Protein AF-A0A522GXK9-F1 (afdb_monomer_lite)

pLDDT: mean 83.63, std 18.81, range [41.09, 98.75]

Foldseek 3Di:
DPPPPPDVVNVVVVVVVLVVLLVVLLVQLVVLQVVLVVLVVQCPDPDPDHDDPCSSVVSNVSSVVSVVVSVVSVVVVPDDPPDDDDPDD

Sequence (89 aa):
MIGQNVDPRIEAAMTAERKRCIGRVLTFAALREQAAVDLDKASTSDSDEKPSEGAAERARMQADVARDIASFLAEESNLPLAPGTHRQE

Radius of gyration: 20.56 Å; chains: 1; bounding box: 56×19×52 Å

Structure (mmCIF, N/CA/C/O backbone):
data_AF-A0A522GXK9-F1
#
_entry.id   AF-A0A522GXK9-F1
#
loop_
_atom_site.group_PDB
_atom_site.id
_atom_site.type_symbol
_atom_site.label_atom_id
_atom_site.label_alt_id
_atom_site.label_comp_id
_atom_site.label_asym_id
_atom_site.label_entity_id
_atom_site.label_seq_id
_atom_site.pdbx_PDB_ins_code
_atom_site.Cartn_x
_atom_site.Cartn_y
_atom_site.Cartn_z
_atom_site.occupancy
_atom_site.B_iso_or_equiv
_atom_site.auth_seq_id
_atom_site.auth_comp_id
_atom_site.auth_asym_id
_atom_site.auth_atom_id
_atom_site.pdbx_PDB_model_num
ATOM 1 N N . MET A 1 1 ? 35.346 4.302 -25.648 1.00 41.19 1 MET A N 1
ATOM 2 C CA . MET A 1 1 ? 33.908 4.511 -25.919 1.00 41.19 1 MET A CA 1
ATOM 3 C C . MET A 1 1 ? 33.205 3.164 -25.752 1.00 41.19 1 MET A C 1
ATOM 5 O O . MET A 1 1 ? 33.022 2.449 -26.723 1.00 41.19 1 MET A O 1
ATOM 9 N N . ILE A 1 2 ? 32.922 2.746 -24.514 1.00 45.06 2 ILE A N 1
ATOM 10 C CA . ILE A 1 2 ? 32.123 1.535 -24.271 1.00 45.06 2 ILE A CA 1
ATOM 11 C C . ILE A 1 2 ? 30.717 2.033 -23.968 1.00 45.06 2 ILE A C 1
ATOM 13 O O . ILE A 1 2 ? 30.369 2.287 -22.821 1.00 45.06 2 ILE A O 1
ATOM 17 N N . GLY A 1 3 ? 29.942 2.268 -25.026 1.00 50.28 3 GLY A N 1
ATOM 18 C CA . GLY A 1 3 ? 28.498 2.355 -24.887 1.00 50.28 3 GLY A CA 1
ATOM 19 C C . GLY A 1 3 ? 28.023 0.957 -24.535 1.00 50.28 3 GLY A C 1
ATOM 20 O O . GLY A 1 3 ? 27.947 0.100 -25.414 1.00 50.28 3 GLY A O 1
ATOM 21 N N . GLN A 1 4 ? 27.787 0.691 -23.252 1.00 57.31 4 GLN A N 1
ATOM 22 C CA . GLN A 1 4 ? 27.018 -0.482 -22.871 1.00 57.31 4 GLN A CA 1
ATOM 23 C C . GLN A 1 4 ? 25.594 -0.239 -23.369 1.00 57.31 4 GLN A C 1
ATOM 25 O O . GLN A 1 4 ? 24.779 0.359 -22.675 1.00 57.31 4 GLN A O 1
ATOM 30 N N . ASN A 1 5 ? 25.319 -0.653 -24.607 1.00 66.00 5 ASN A N 1
ATOM 31 C CA . ASN A 1 5 ? 23.956 -0.921 -25.034 1.00 66.00 5 ASN A CA 1
ATOM 32 C C . ASN A 1 5 ? 23.448 -2.009 -24.095 1.00 66.00 5 ASN A C 1
ATOM 34 O O . ASN A 1 5 ? 23.860 -3.166 -24.204 1.00 66.00 5 ASN A O 1
ATOM 38 N N . VAL A 1 6 ? 22.630 -1.618 -23.122 1.00 69.12 6 VAL A N 1
ATOM 39 C CA . VAL A 1 6 ? 21.900 -2.576 -22.303 1.00 69.12 6 VAL A CA 1
ATOM 40 C C . VAL A 1 6 ? 21.071 -3.412 -23.274 1.00 69.12 6 VAL A C 1
ATOM 42 O O . VAL A 1 6 ? 20.420 -2.876 -24.171 1.00 69.12 6 VAL A O 1
ATOM 45 N N . ASP A 1 7 ? 21.169 -4.737 -23.166 1.00 86.31 7 ASP A N 1
ATOM 46 C CA . ASP A 1 7 ? 20.392 -5.633 -24.017 1.00 86.31 7 ASP A CA 1
ATOM 47 C C . ASP A 1 7 ? 18.899 -5.285 -23.838 1.00 86.31 7 ASP A C 1
ATOM 49 O O . ASP A 1 7 ? 18.413 -5.289 -22.701 1.00 86.31 7 ASP A O 1
ATOM 53 N N . PRO A 1 8 ? 18.145 -5.000 -24.916 1.00 86.62 8 PRO A N 1
ATOM 54 C CA . PRO A 1 8 ? 16.733 -4.627 -24.819 1.00 86.62 8 PRO A CA 1
ATOM 55 C C . PRO A 1 8 ? 15.880 -5.687 -24.102 1.00 86.62 8 PRO A C 1
ATOM 57 O O . PRO A 1 8 ? 14.831 -5.375 -23.538 1.00 86.62 8 PRO A O 1
ATOM 60 N N . ARG A 1 9 ? 16.322 -6.951 -24.067 1.00 90.94 9 ARG A N 1
ATOM 61 C CA . ARG A 1 9 ? 15.678 -8.015 -23.283 1.00 90.94 9 ARG A CA 1
ATOM 62 C C . ARG A 1 9 ? 15.879 -7.824 -21.783 1.00 90.94 9 ARG A C 1
ATOM 64 O O . ARG A 1 9 ? 14.964 -8.119 -21.016 1.00 90.94 9 ARG A O 1
ATOM 71 N N . ILE A 1 10 ? 17.045 -7.330 -21.368 1.00 88.62 10 ILE A N 1
ATOM 72 C CA . ILE A 1 10 ? 17.338 -6.995 -19.970 1.00 88.62 10 ILE A CA 1
ATOM 73 C C . ILE A 1 10 ? 16.480 -5.800 -19.547 1.00 88.62 10 ILE A C 1
ATOM 75 O O . ILE A 1 10 ? 15.819 -5.878 -18.514 1.00 88.62 10 ILE A O 1
ATOM 79 N N . GLU A 1 11 ? 16.389 -4.751 -20.369 1.00 87.50 11 GLU A N 1
ATOM 80 C CA . GLU A 1 11 ? 15.518 -3.598 -20.084 1.00 87.50 11 GLU A CA 1
ATOM 81 C C . GLU A 1 11 ? 14.040 -4.002 -19.971 1.00 87.50 11 GLU A C 1
ATOM 83 O O . GLU A 1 11 ? 13.337 -3.598 -19.036 1.00 87.50 11 GLU A O 1
ATOM 88 N N . ALA A 1 12 ? 13.567 -4.861 -20.880 1.00 88.88 12 ALA A N 1
ATOM 89 C CA . ALA A 1 12 ? 12.211 -5.396 -20.835 1.00 88.88 12 ALA A CA 1
ATOM 90 C C . ALA A 1 12 ? 11.962 -6.231 -19.567 1.00 88.88 12 ALA A C 1
ATOM 92 O O . ALA A 1 12 ? 10.920 -6.083 -18.922 1.00 88.88 12 ALA A O 1
ATOM 93 N N . ALA A 1 13 ? 12.921 -7.076 -19.172 1.00 92.69 13 ALA A N 1
ATOM 94 C CA . ALA A 1 13 ? 12.829 -7.879 -17.956 1.00 92.69 13 ALA A CA 1
ATOM 95 C C . ALA A 1 13 ? 12.813 -7.008 -16.688 1.00 92.69 13 ALA A C 1
ATOM 97 O O . ALA A 1 13 ? 11.972 -7.227 -15.814 1.00 92.69 13 ALA A O 1
ATOM 98 N N . MET A 1 14 ? 13.674 -5.988 -16.611 1.00 90.31 14 MET A N 1
ATOM 99 C CA . MET A 1 14 ? 13.702 -5.022 -15.506 1.00 90.31 14 MET A CA 1
ATOM 100 C C . MET A 1 14 ? 12.387 -4.245 -15.406 1.00 90.31 14 MET A C 1
ATOM 102 O O . MET A 1 14 ? 11.831 -4.098 -14.318 1.00 90.31 14 MET A O 1
ATOM 106 N N . THR A 1 15 ? 11.838 -3.812 -16.543 1.00 90.44 15 THR A N 1
ATOM 107 C CA . THR A 1 15 ? 10.545 -3.117 -16.600 1.00 90.44 15 THR A CA 1
ATOM 108 C C . THR A 1 15 ? 9.405 -4.016 -16.118 1.00 90.44 15 THR A C 1
ATOM 110 O O . THR A 1 15 ? 8.548 -3.584 -15.344 1.00 90.44 15 THR A O 1
ATOM 113 N N . ALA A 1 16 ? 9.386 -5.280 -16.552 1.00 93.06 16 ALA A N 1
ATOM 114 C CA . ALA A 1 16 ? 8.383 -6.249 -16.123 1.00 93.06 16 ALA A CA 1
ATOM 115 C C . ALA A 1 16 ? 8.474 -6.537 -14.616 1.00 93.06 16 ALA A C 1
ATOM 117 O O . ALA A 1 16 ? 7.447 -6.562 -13.937 1.00 93.06 16 ALA A O 1
ATOM 118 N N . GLU A 1 17 ? 9.684 -6.711 -14.080 1.00 95.69 17 GLU A N 1
ATOM 119 C CA . GLU A 1 17 ? 9.882 -6.941 -12.647 1.00 95.69 17 GLU A CA 1
ATOM 120 C C . GLU A 1 17 ? 9.493 -5.722 -11.813 1.00 95.69 17 GLU A C 1
ATOM 122 O O . GLU A 1 17 ? 8.804 -5.860 -10.805 1.00 95.69 17 GLU A O 1
ATOM 127 N N . ARG A 1 18 ? 9.827 -4.511 -12.266 1.00 92.94 18 ARG A N 1
ATOM 128 C CA . ARG A 1 18 ? 9.411 -3.276 -11.593 1.00 92.94 18 ARG A CA 1
ATOM 129 C C . ARG A 1 18 ? 7.889 -3.172 -11.494 1.00 92.94 18 ARG A C 1
ATOM 131 O O . ARG A 1 18 ? 7.372 -2.906 -10.412 1.00 92.94 18 ARG A O 1
ATOM 138 N N . LYS A 1 19 ? 7.160 -3.460 -12.581 1.00 95.50 19 LYS A N 1
ATOM 139 C CA . LYS A 1 19 ? 5.684 -3.504 -12.569 1.00 95.50 19 LYS A CA 1
ATOM 140 C C . LYS A 1 19 ? 5.149 -4.531 -11.568 1.00 95.50 19 LYS A C 1
ATOM 142 O O . LYS A 1 19 ? 4.203 -4.235 -10.839 1.00 95.50 19 LYS A O 1
ATOM 147 N N . ARG A 1 20 ? 5.766 -5.717 -11.493 1.00 97.56 20 ARG A N 1
ATOM 148 C CA . ARG A 1 20 ? 5.417 -6.732 -10.483 1.00 97.56 20 ARG A CA 1
ATOM 149 C C . ARG A 1 20 ? 5.666 -6.226 -9.062 1.00 97.56 20 ARG A C 1
ATOM 151 O O . ARG A 1 20 ? 4.813 -6.424 -8.200 1.00 97.56 20 ARG A O 1
ATOM 158 N N . CYS A 1 21 ? 6.789 -5.551 -8.824 1.00 97.62 21 CYS A N 1
ATOM 159 C CA . CYS A 1 21 ? 7.122 -4.966 -7.527 1.00 97.62 21 CYS A CA 1
ATOM 160 C C . CYS A 1 21 ? 6.083 -3.921 -7.097 1.00 97.62 21 CYS A C 1
ATOM 162 O O . CYS A 1 21 ? 5.511 -4.051 -6.017 1.00 97.62 21 CYS A O 1
ATOM 164 N N . ILE A 1 22 ? 5.746 -2.970 -7.976 1.00 97.19 22 ILE A N 1
ATOM 165 C CA . ILE A 1 22 ? 4.694 -1.967 -7.733 1.00 97.19 22 ILE A CA 1
ATOM 166 C C . ILE A 1 22 ? 3.377 -2.651 -7.346 1.00 97.19 22 ILE A C 1
ATOM 168 O O . ILE A 1 22 ? 2.788 -2.325 -6.317 1.00 97.19 22 ILE A O 1
ATOM 172 N N . GLY A 1 23 ? 2.940 -3.653 -8.117 1.00 97.62 23 GLY A N 1
ATOM 173 C CA . GLY A 1 23 ? 1.706 -4.387 -7.823 1.00 97.62 23 GLY A CA 1
ATOM 174 C C . GLY A 1 23 ? 1.722 -5.080 -6.455 1.00 97.62 23 GLY A C 1
ATOM 175 O O . GLY A 1 23 ? 0.733 -5.034 -5.721 1.00 97.62 23 GLY A O 1
ATOM 176 N N . ARG A 1 24 ? 2.854 -5.681 -6.069 1.00 98.56 24 ARG A N 1
ATOM 177 C CA . ARG A 1 24 ? 3.017 -6.313 -4.749 1.00 98.56 24 ARG A CA 1
ATOM 178 C C . ARG A 1 24 ? 2.951 -5.297 -3.613 1.00 98.56 24 ARG A C 1
ATOM 180 O O . ARG A 1 24 ? 2.291 -5.564 -2.612 1.00 98.56 24 ARG A O 1
ATOM 187 N N . VAL A 1 25 ? 3.604 -4.148 -3.766 1.00 98.31 25 VAL A N 1
ATOM 188 C CA . VAL A 1 25 ? 3.605 -3.088 -2.751 1.00 98.31 25 VAL A CA 1
ATOM 189 C C . VAL A 1 25 ? 2.204 -2.488 -2.589 1.00 98.31 25 VAL A C 1
ATOM 191 O O . VAL A 1 25 ? 1.731 -2.341 -1.465 1.00 98.31 25 VAL A O 1
ATOM 194 N N . LEU A 1 26 ? 1.483 -2.243 -3.687 1.00 98.50 26 LEU A N 1
ATOM 195 C CA . LEU A 1 26 ? 0.090 -1.784 -3.6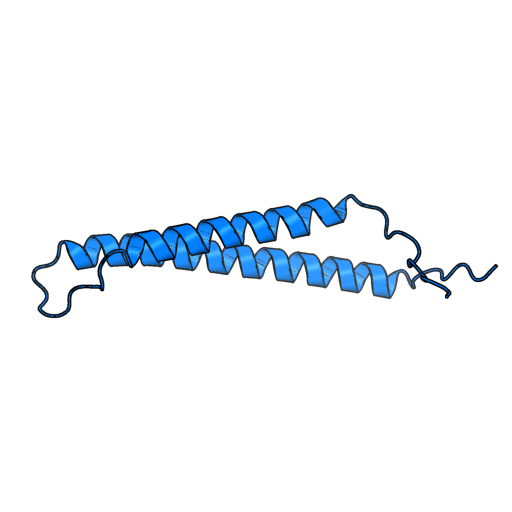32 1.00 98.50 26 LEU A CA 1
ATOM 196 C C . LEU A 1 26 ? -0.842 -2.819 -2.987 1.00 98.50 26 LEU A C 1
ATOM 198 O O . LEU A 1 26 ? -1.718 -2.461 -2.202 1.00 98.50 26 LEU A O 1
ATOM 202 N N . THR A 1 27 ? -0.626 -4.107 -3.263 1.00 98.75 27 THR A N 1
ATOM 203 C CA . THR A 1 27 ? -1.370 -5.191 -2.599 1.00 98.75 27 THR A CA 1
ATOM 204 C C . THR A 1 27 ? -1.119 -5.178 -1.092 1.00 98.75 27 THR A C 1
ATOM 206 O O . THR A 1 27 ? -2.057 -5.284 -0.306 1.00 98.75 27 THR A O 1
ATOM 209 N N . PHE A 1 28 ? 0.136 -5.002 -0.670 1.00 98.56 28 PHE A N 1
ATOM 210 C CA . PHE A 1 28 ? 0.474 -4.867 0.743 1.00 98.56 28 PHE A CA 1
ATOM 211 C C . PHE A 1 28 ? -0.212 -3.652 1.383 1.00 98.56 28 PHE A C 1
ATOM 213 O O . PHE A 1 28 ? -0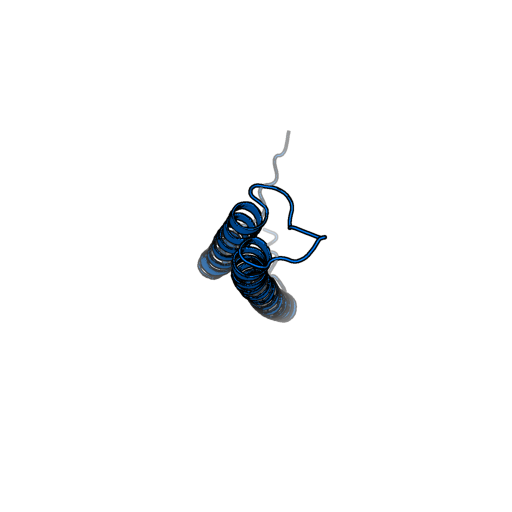.775 -3.790 2.468 1.00 98.56 28 PHE A O 1
ATOM 220 N N . ALA A 1 29 ? -0.239 -2.502 0.704 1.00 98.56 29 ALA A N 1
ATOM 221 C CA . ALA A 1 29 ? -0.939 -1.315 1.191 1.00 98.56 29 ALA A CA 1
ATOM 222 C C . ALA A 1 29 ? -2.431 -1.592 1.437 1.00 98.56 29 ALA A C 1
ATOM 224 O O . ALA A 1 29 ? -2.950 -1.282 2.507 1.00 98.56 29 ALA A O 1
ATOM 225 N N . ALA A 1 30 ? -3.106 -2.248 0.487 1.00 98.62 30 ALA A N 1
ATOM 226 C CA . ALA A 1 30 ? -4.516 -2.612 0.620 1.00 98.62 30 ALA A CA 1
ATOM 227 C C . ALA A 1 30 ? -4.772 -3.559 1.806 1.00 98.62 30 ALA A C 1
ATOM 229 O O . ALA A 1 30 ? -5.726 -3.368 2.557 1.00 98.62 30 ALA A O 1
ATOM 230 N N . LEU A 1 31 ? -3.897 -4.548 2.019 1.00 98.75 31 LEU A N 1
ATOM 231 C CA . LEU A 1 31 ? -3.994 -5.452 3.170 1.00 98.75 31 LEU A CA 1
ATOM 232 C C . LEU A 1 31 ? -3.823 -4.713 4.502 1.00 98.75 31 LEU A C 1
ATOM 234 O O . LEU A 1 31 ? -4.479 -5.057 5.482 1.00 98.75 31 LEU A O 1
ATOM 238 N N . ARG A 1 32 ? -2.949 -3.702 4.554 1.00 98.62 32 ARG A N 1
ATOM 239 C CA . ARG A 1 32 ? -2.728 -2.900 5.764 1.00 98.62 32 ARG A CA 1
ATOM 240 C C . ARG A 1 32 ? -3.865 -1.929 6.050 1.00 98.62 32 ARG A C 1
ATOM 242 O O . ARG A 1 32 ? -4.246 -1.799 7.208 1.00 98.62 32 ARG A O 1
ATOM 249 N N . GLU A 1 33 ? -4.459 -1.347 5.016 1.00 98.50 33 GLU A N 1
ATOM 250 C CA . GLU A 1 33 ? -5.692 -0.568 5.144 1.00 98.50 33 GLU A CA 1
ATOM 251 C C . GLU A 1 33 ? -6.825 -1.430 5.715 1.00 98.50 33 GLU A C 1
ATOM 25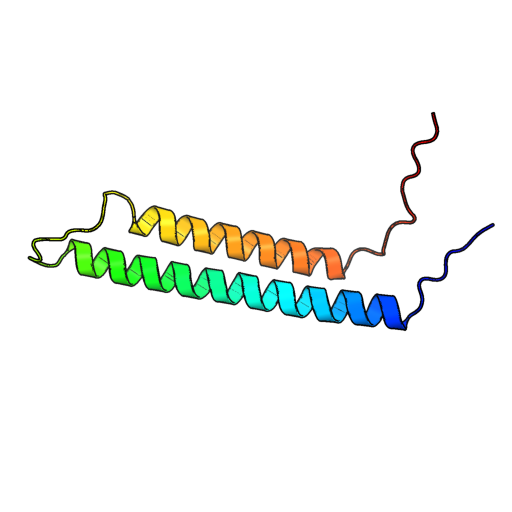3 O O . GLU A 1 33 ? -7.465 -1.063 6.700 1.00 98.50 33 GLU A O 1
ATOM 258 N N . GLN A 1 34 ? -7.018 -2.632 5.160 1.00 98.31 34 GLN A N 1
ATOM 259 C CA . GLN A 1 34 ? -8.030 -3.561 5.657 1.00 98.31 34 GLN A CA 1
ATOM 260 C C . GLN A 1 34 ? -7.751 -3.982 7.105 1.00 98.31 34 GLN A C 1
ATOM 262 O O . GLN A 1 34 ? -8.659 -3.979 7.933 1.00 98.31 34 GLN A O 1
ATOM 267 N N . ALA A 1 35 ? -6.491 -4.270 7.439 1.00 97.62 35 ALA A N 1
ATOM 268 C CA . ALA A 1 35 ? -6.106 -4.586 8.808 1.00 97.62 35 ALA A CA 1
ATOM 269 C C . ALA A 1 35 ? -6.413 -3.431 9.775 1.00 97.62 35 ALA A C 1
ATOM 271 O O . ALA A 1 35 ? -6.867 -3.690 10.883 1.00 97.62 35 ALA A O 1
ATOM 272 N N . ALA A 1 36 ? -6.207 -2.170 9.377 1.00 97.69 36 ALA A N 1
ATOM 273 C CA . ALA A 1 36 ? -6.567 -1.023 10.208 1.00 97.69 36 ALA A CA 1
ATOM 274 C C . ALA A 1 36 ? -8.073 -0.986 10.506 1.00 97.69 36 ALA A C 1
ATOM 276 O O . ALA A 1 36 ? -8.459 -0.835 11.664 1.00 97.69 36 ALA A O 1
ATOM 277 N N . VAL A 1 37 ? -8.907 -1.206 9.485 1.00 96.69 37 VAL A N 1
ATOM 278 C CA . VAL A 1 37 ? -10.370 -1.288 9.628 1.00 96.69 37 VAL A CA 1
ATOM 279 C C . V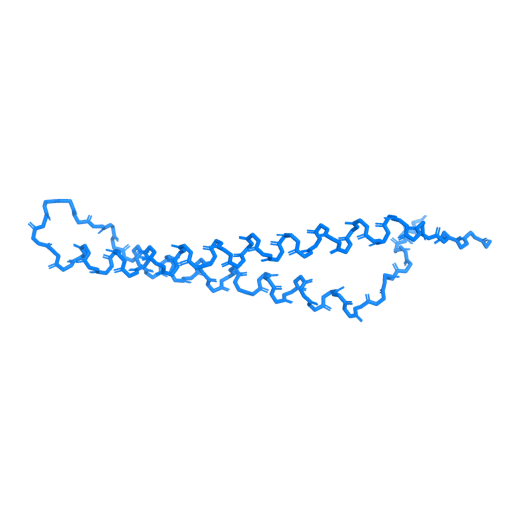AL A 1 37 ? -10.778 -2.421 10.571 1.00 96.69 37 VAL A C 1
ATOM 281 O O . VAL A 1 37 ? -11.657 -2.247 11.416 1.00 96.69 37 VAL A O 1
ATOM 284 N N . ASP A 1 38 ? -10.156 -3.590 10.441 1.00 95.25 38 ASP A N 1
ATOM 285 C CA . ASP A 1 38 ? -10.474 -4.745 11.283 1.00 95.25 38 ASP A CA 1
ATOM 286 C C . ASP A 1 38 ? -10.024 -4.527 12.737 1.00 95.25 38 ASP A C 1
ATOM 288 O O . ASP A 1 38 ? -10.732 -4.911 13.669 1.00 95.25 38 ASP A O 1
ATOM 292 N N . LEU A 1 39 ? -8.899 -3.834 12.943 1.00 95.06 39 LEU A N 1
ATOM 293 C CA . LEU A 1 39 ? -8.407 -3.438 14.263 1.00 95.06 39 LEU A CA 1
ATOM 294 C C . LEU A 1 39 ? -9.315 -2.398 14.933 1.00 95.06 39 LEU A C 1
ATOM 296 O O . LEU A 1 39 ? -9.594 -2.534 16.124 1.00 95.06 39 LEU A O 1
ATOM 300 N N . ASP A 1 40 ? -9.819 -1.403 14.196 1.00 93.38 40 ASP A N 1
ATOM 301 C CA . ASP A 1 40 ? -10.795 -0.443 14.731 1.00 93.38 40 ASP A CA 1
ATOM 302 C C . ASP A 1 40 ? -12.060 -1.168 15.203 1.00 93.38 40 ASP A C 1
ATOM 304 O O . ASP A 1 40 ? -12.525 -0.951 16.322 1.00 93.38 40 ASP A O 1
ATOM 308 N N . LYS A 1 41 ? -12.589 -2.088 14.388 1.00 91.44 41 LYS A N 1
ATOM 309 C CA . LYS A 1 41 ? -13.764 -2.894 14.756 1.00 91.44 41 LYS A CA 1
ATOM 310 C C . LYS A 1 41 ? -13.501 -3.709 16.018 1.00 91.44 41 LYS A C 1
ATOM 312 O O . LYS A 1 41 ? -14.296 -3.657 16.955 1.00 91.44 41 LYS A O 1
ATOM 317 N N . ALA A 1 42 ? -12.371 -4.415 16.070 1.00 89.56 42 ALA A N 1
ATOM 318 C CA . ALA A 1 42 ? -11.980 -5.207 17.231 1.00 89.56 42 ALA A CA 1
ATOM 319 C C . ALA A 1 42 ? -11.827 -4.348 18.499 1.00 89.56 42 ALA A C 1
ATOM 321 O O . ALA A 1 42 ? -12.231 -4.781 19.576 1.00 89.56 42 ALA A O 1
ATOM 322 N N . SER A 1 43 ? -11.333 -3.109 18.380 1.00 85.19 43 SER A N 1
ATOM 323 C CA . SER A 1 43 ? -11.193 -2.180 19.514 1.00 85.19 43 SER A CA 1
ATOM 324 C C . SER A 1 43 ? -12.529 -1.801 20.168 1.00 85.19 43 SER A C 1
ATOM 326 O O . SER A 1 43 ? -12.573 -1.510 21.363 1.00 85.19 43 SER A O 1
ATOM 328 N N . THR A 1 44 ? -13.617 -1.853 19.394 1.00 83.06 44 THR A N 1
ATOM 329 C CA . THR A 1 44 ? -14.985 -1.563 19.854 1.00 83.06 44 THR A CA 1
ATOM 330 C C . THR A 1 44 ? -15.746 -2.803 20.320 1.00 83.06 44 THR A C 1
ATOM 332 O O . THR A 1 44 ? -16.876 -2.682 20.785 1.00 83.06 44 THR A O 1
ATOM 335 N N . SER A 1 45 ? -15.149 -3.992 20.198 1.00 81.06 45 SER A N 1
ATOM 336 C CA . SER A 1 45 ? -15.757 -5.242 20.652 1.00 81.06 45 SER A CA 1
ATOM 337 C C . SER A 1 45 ? -15.508 -5.483 22.146 1.00 81.06 45 SER A C 1
ATOM 339 O O . SER A 1 45 ? -14.443 -5.149 22.669 1.00 81.06 45 SER A O 1
ATOM 341 N N . ASP A 1 46 ? -16.465 -6.128 22.817 1.00 78.00 46 ASP A N 1
ATOM 342 C CA . ASP A 1 46 ? -16.343 -6.599 24.209 1.00 78.00 46 ASP A CA 1
ATOM 343 C C . ASP A 1 46 ? -15.536 -7.911 24.324 1.00 78.00 46 ASP A C 1
ATOM 345 O O . ASP A 1 46 ? -15.715 -8.691 25.256 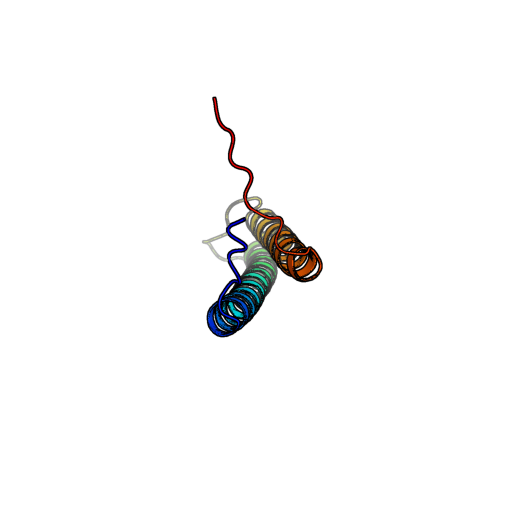1.00 78.00 46 ASP A O 1
ATOM 349 N N . SER A 1 47 ? -14.652 -8.184 23.360 1.00 77.50 47 SER A N 1
ATOM 350 C CA . SER A 1 47 ? -13.736 -9.323 23.424 1.00 77.50 47 SER A CA 1
ATOM 351 C C . SER A 1 47 ? -12.676 -9.106 24.510 1.00 77.50 47 SER A C 1
ATOM 353 O O . SER A 1 47 ? -12.162 -7.994 24.666 1.00 77.50 47 SER A O 1
ATOM 355 N N . ASP A 1 48 ? -12.302 -10.181 25.211 1.00 75.38 48 ASP A N 1
ATOM 356 C CA . ASP A 1 48 ? -11.210 -10.177 26.197 1.00 75.38 48 ASP A CA 1
ATOM 357 C C . ASP A 1 48 ? -9.842 -9.882 25.550 1.00 75.38 48 ASP A C 1
ATOM 359 O O . ASP A 1 48 ? -8.950 -9.320 26.188 1.00 75.38 48 ASP A O 1
ATOM 363 N N . GLU A 1 49 ? -9.678 -10.191 24.260 1.00 77.81 49 GLU A N 1
ATOM 364 C CA . GLU A 1 49 ? -8.490 -9.828 23.482 1.00 77.81 49 GLU A CA 1
ATOM 365 C C . GLU A 1 49 ? -8.733 -8.544 22.685 1.00 77.81 49 GLU A C 1
ATOM 367 O O . GLU A 1 49 ? -9.222 -8.562 21.552 1.00 77.81 49 GLU A O 1
ATOM 372 N N . LYS A 1 50 ? -8.356 -7.406 23.279 1.00 81.62 50 LYS A N 1
ATOM 373 C CA . LYS A 1 50 ? -8.313 -6.119 22.577 1.00 81.62 50 LYS A CA 1
ATOM 374 C C . LYS A 1 50 ? -6.981 -5.933 21.846 1.00 81.62 50 LYS A C 1
ATOM 376 O O . LYS A 1 50 ? -5.929 -6.293 22.381 1.00 81.62 50 LYS A O 1
ATOM 381 N N . PRO A 1 51 ? -6.986 -5.320 20.650 1.00 85.88 51 PRO A N 1
ATOM 382 C CA . PRO A 1 51 ? -5.751 -4.946 19.978 1.00 85.88 51 PRO A CA 1
ATOM 383 C C . PRO A 1 51 ? -4.904 -3.982 20.814 1.00 85.88 51 PRO A C 1
ATOM 385 O O . PRO A 1 51 ? -5.433 -3.158 21.558 1.00 85.88 51 PRO A O 1
ATOM 388 N N . SER A 1 52 ? -3.580 -4.031 20.635 1.00 88.06 52 SER A N 1
ATOM 389 C CA . SER A 1 52 ? -2.668 -3.065 21.260 1.00 88.06 52 SER A CA 1
ATOM 390 C C . SER A 1 52 ? -3.015 -1.628 20.857 1.00 88.06 52 SER A C 1
ATOM 392 O O . SER A 1 52 ? -3.341 -1.380 19.691 1.00 88.06 52 SER A O 1
ATOM 394 N N . GLU A 1 53 ? -2.815 -0.675 21.765 1.00 90.56 53 GLU A N 1
ATOM 395 C CA . GLU A 1 53 ? -2.997 0.751 21.488 1.00 90.56 53 GLU A CA 1
ATOM 396 C C . GLU A 1 53 ? -2.222 1.200 20.231 1.00 90.56 53 GLU A C 1
ATOM 398 O O . GLU A 1 53 ? -1.083 0.782 19.969 1.00 90.56 53 GLU A O 1
ATOM 403 N N . GLY A 1 54 ? -2.884 2.005 19.396 1.00 93.94 54 GLY A N 1
ATOM 404 C CA . GLY A 1 54 ? -2.334 2.525 18.142 1.00 93.94 54 GLY A CA 1
ATOM 405 C C . GLY A 1 54 ? -2.091 1.479 17.043 1.00 93.94 54 GLY A C 1
ATOM 406 O O . GLY A 1 54 ? -1.438 1.793 16.049 1.00 93.94 54 GLY A O 1
ATOM 407 N N . ALA A 1 55 ? -2.567 0.232 17.177 1.00 95.25 55 ALA A N 1
ATOM 408 C CA . ALA A 1 55 ? -2.363 -0.794 16.146 1.00 95.25 55 ALA A CA 1
ATOM 409 C C . ALA A 1 55 ? -2.969 -0.398 14.792 1.00 95.25 55 ALA A C 1
ATOM 411 O O . ALA A 1 55 ? -2.312 -0.555 13.763 1.00 95.25 55 ALA A O 1
ATOM 412 N N . ALA A 1 56 ? -4.193 0.139 14.800 1.00 96.56 56 ALA A N 1
ATOM 413 C CA . ALA A 1 56 ? -4.868 0.585 13.585 1.00 96.56 56 ALA A CA 1
ATOM 414 C C . ALA A 1 56 ? -4.112 1.743 12.914 1.00 96.56 56 ALA A C 1
ATOM 416 O O . ALA A 1 56 ? -3.878 1.712 11.711 1.00 96.56 56 ALA A O 1
ATOM 417 N N . GLU A 1 57 ? -3.642 2.720 13.694 1.00 97.62 57 GLU A N 1
ATOM 418 C CA . GLU A 1 57 ? -2.848 3.844 13.185 1.00 97.62 57 GLU A CA 1
ATOM 419 C C . GLU A 1 57 ? -1.534 3.379 12.547 1.00 97.62 57 GLU A C 1
ATOM 421 O O . GLU A 1 57 ? -1.222 3.763 11.420 1.00 97.62 57 GLU A O 1
ATOM 426 N N . ARG A 1 58 ? -0.799 2.472 13.205 1.00 98.12 58 ARG A N 1
ATOM 427 C CA . ARG A 1 58 ? 0.417 1.881 12.626 1.00 98.12 58 ARG A CA 1
ATOM 428 C C . ARG A 1 58 ? 0.128 1.129 11.328 1.00 98.12 58 ARG A C 1
ATOM 430 O O . ARG A 1 58 ? 0.948 1.179 10.415 1.00 98.12 58 ARG A O 1
ATOM 437 N N . ALA A 1 59 ? -1.007 0.437 11.234 1.00 98.12 59 ALA A N 1
ATOM 438 C CA . ALA A 1 59 ? -1.410 -0.242 10.008 1.00 98.12 59 ALA A CA 1
ATOM 439 C C . ALA A 1 59 ? -1.701 0.759 8.872 1.00 98.12 59 ALA A C 1
ATOM 441 O O . ALA A 1 59 ? -1.193 0.562 7.770 1.00 98.12 59 ALA A O 1
ATOM 442 N N . ARG A 1 60 ? -2.399 1.874 9.140 1.00 98.44 60 ARG A N 1
ATOM 443 C CA . ARG A 1 60 ? -2.601 2.945 8.141 1.00 98.44 60 ARG A CA 1
ATOM 444 C C . ARG A 1 60 ? -1.279 3.565 7.691 1.00 98.44 60 ARG A C 1
ATOM 446 O O . ARG A 1 60 ? -1.019 3.630 6.497 1.00 98.44 60 ARG A O 1
ATOM 453 N N . MET A 1 61 ? -0.383 3.879 8.629 1.00 98.56 61 MET A N 1
ATOM 454 C CA . MET A 1 61 ? 0.945 4.414 8.303 1.00 98.56 61 MET A CA 1
ATOM 455 C C . MET A 1 61 ? 1.757 3.455 7.414 1.00 98.56 61 MET A C 1
ATOM 457 O O . MET A 1 61 ? 2.438 3.886 6.489 1.00 98.56 61 MET A O 1
ATOM 461 N N . GLN A 1 62 ? 1.669 2.140 7.648 1.00 98.44 62 GLN A N 1
ATOM 462 C CA . GLN A 1 62 ? 2.298 1.147 6.768 1.00 98.44 62 GLN A CA 1
ATOM 463 C C . GLN A 1 62 ? 1.678 1.126 5.365 1.00 98.44 62 GLN A C 1
ATOM 465 O O . GLN A 1 62 ? 2.402 0.899 4.394 1.00 98.44 62 GLN A O 1
ATOM 470 N N . ALA A 1 63 ? 0.364 1.341 5.250 1.00 98.50 63 ALA A N 1
ATOM 471 C CA . ALA A 1 63 ? -0.307 1.454 3.960 1.00 98.50 63 ALA A CA 1
ATOM 472 C C . ALA A 1 63 ? 0.154 2.703 3.196 1.00 98.50 63 ALA A C 1
ATOM 474 O O . ALA A 1 63 ? 0.446 2.606 2.004 1.00 98.50 63 ALA A O 1
ATOM 475 N N . ASP A 1 64 ? 0.293 3.837 3.880 1.00 98.50 64 ASP A N 1
ATOM 476 C CA . ASP A 1 64 ? 0.741 5.098 3.282 1.00 98.50 64 ASP A CA 1
ATOM 477 C C . ASP A 1 64 ? 2.185 5.015 2.787 1.00 98.50 64 ASP A C 1
ATOM 479 O O . ASP A 1 64 ? 2.442 5.255 1.610 1.00 98.50 64 ASP A O 1
ATOM 483 N N . VAL A 1 65 ? 3.110 4.524 3.619 1.00 98.50 65 VAL A N 1
ATOM 484 C CA . VAL A 1 65 ? 4.508 4.303 3.202 1.00 98.50 65 VAL A CA 1
ATOM 485 C C . VAL A 1 65 ? 4.590 3.356 2.001 1.00 98.50 65 VAL A C 1
ATOM 487 O O . VAL A 1 65 ? 5.399 3.553 1.096 1.00 98.50 65 VAL A O 1
ATOM 490 N N . ALA A 1 66 ? 3.749 2.320 1.952 1.00 98.38 66 ALA A N 1
ATOM 491 C CA . ALA A 1 66 ? 3.705 1.427 0.802 1.00 98.38 66 ALA A CA 1
ATOM 492 C C . ALA A 1 66 ? 3.207 2.144 -0.469 1.00 98.38 66 ALA A C 1
ATOM 494 O O . ALA A 1 66 ? 3.769 1.933 -1.544 1.00 98.38 66 ALA A O 1
ATOM 495 N N . ARG A 1 67 ? 2.209 3.029 -0.371 1.00 98.25 67 ARG A N 1
ATOM 496 C CA . ARG A 1 67 ? 1.773 3.860 -1.507 1.00 98.25 67 ARG A CA 1
ATOM 497 C C . ARG A 1 67 ? 2.895 4.785 -1.982 1.00 98.25 67 ARG A C 1
ATOM 499 O O . ARG A 1 67 ? 3.124 4.850 -3.187 1.00 98.25 67 ARG A O 1
ATOM 506 N N . ASP A 1 68 ? 3.643 5.400 -1.071 1.00 97.69 68 ASP A N 1
ATOM 507 C CA . ASP A 1 68 ? 4.783 6.261 -1.415 1.00 97.69 68 ASP A CA 1
ATOM 508 C C . ASP A 1 68 ? 5.883 5.486 -2.150 1.00 97.69 68 ASP A C 1
ATOM 510 O O . ASP A 1 68 ? 6.386 5.933 -3.180 1.00 97.69 68 ASP A O 1
ATOM 514 N N . ILE A 1 69 ? 6.210 4.274 -1.686 1.00 96.50 69 ILE A N 1
ATOM 515 C CA . ILE A 1 69 ? 7.168 3.390 -2.366 1.00 96.50 69 ILE A CA 1
ATOM 516 C C . ILE A 1 69 ? 6.670 3.023 -3.769 1.00 96.50 69 ILE A C 1
ATOM 518 O O . ILE A 1 69 ? 7.450 3.022 -4.722 1.00 96.50 69 ILE A O 1
ATOM 522 N N . ALA A 1 70 ? 5.384 2.702 -3.921 1.00 96.12 70 ALA A N 1
ATOM 523 C CA . ALA A 1 70 ? 4.810 2.387 -5.226 1.00 96.12 70 ALA A CA 1
ATOM 524 C C . ALA A 1 70 ? 4.880 3.588 -6.186 1.00 96.12 70 ALA A C 1
ATOM 526 O O . ALA A 1 70 ? 5.230 3.399 -7.353 1.00 96.12 70 ALA A O 1
ATOM 527 N N . SER A 1 71 ? 4.610 4.800 -5.692 1.00 94.88 71 SER A N 1
ATOM 528 C CA . SER A 1 71 ? 4.753 6.051 -6.446 1.00 94.88 71 SER A CA 1
ATOM 529 C C . SER A 1 71 ? 6.204 6.297 -6.856 1.00 94.88 71 SER A C 1
ATOM 531 O O . SER A 1 71 ? 6.468 6.499 -8.037 1.00 94.88 71 SER A O 1
ATOM 533 N N . PHE A 1 72 ? 7.158 6.155 -5.933 1.00 93.88 72 PHE A N 1
ATOM 534 C CA . PHE A 1 72 ? 8.589 6.289 -6.224 1.00 93.88 72 PHE A CA 1
ATOM 535 C C . PHE A 1 72 ? 9.050 5.317 -7.324 1.00 93.88 72 PHE A C 1
ATOM 537 O O . PHE A 1 72 ? 9.684 5.707 -8.305 1.00 93.88 72 PHE A O 1
ATOM 544 N N . LEU A 1 73 ? 8.664 4.041 -7.214 1.00 91.25 73 LEU A N 1
ATOM 545 C CA . LEU A 1 73 ? 8.981 3.026 -8.223 1.00 91.25 73 LEU A CA 1
ATOM 546 C C . LEU A 1 73 ? 8.317 3.313 -9.580 1.00 91.25 73 LEU A C 1
ATOM 548 O O . LEU A 1 73 ? 8.839 2.895 -10.616 1.00 91.25 73 LEU A O 1
ATOM 552 N N . ALA A 1 74 ? 7.169 3.994 -9.592 1.00 88.94 74 ALA A N 1
ATOM 553 C CA . ALA A 1 74 ? 6.500 4.419 -10.813 1.00 88.94 74 ALA A CA 1
ATOM 554 C C . ALA A 1 74 ? 7.168 5.661 -11.430 1.00 88.94 74 ALA A C 1
ATOM 556 O O . ALA A 1 74 ? 7.303 5.721 -12.649 1.00 88.94 74 ALA A O 1
ATOM 557 N N . GLU A 1 75 ? 7.643 6.619 -10.637 1.00 82.12 75 GLU A N 1
ATOM 558 C CA . GLU A 1 75 ? 8.336 7.824 -11.118 1.00 82.12 75 GLU A CA 1
ATOM 559 C C . GLU A 1 75 ? 9.683 7.501 -11.781 1.00 82.12 75 GLU A C 1
ATOM 561 O O . GLU A 1 75 ? 9.992 8.031 -12.852 1.00 82.12 75 GLU A O 1
ATOM 566 N N . GLU A 1 76 ? 10.434 6.530 -11.250 1.00 64.31 76 GLU A N 1
ATOM 567 C CA . GLU A 1 76 ? 11.658 6.011 -11.884 1.00 64.31 76 GLU A CA 1
ATOM 568 C C . GLU A 1 76 ? 11.420 5.294 -13.232 1.00 64.31 76 GLU A C 1
ATOM 570 O O . GLU A 1 76 ? 12.364 4.879 -13.909 1.00 64.31 76 GLU A O 1
ATOM 575 N N . SER A 1 77 ? 10.167 5.126 -13.669 1.00 56.25 77 SER A N 1
ATOM 576 C CA . SER A 1 77 ? 9.867 4.685 -15.039 1.00 56.25 77 SER A CA 1
ATOM 577 C C . SER A 1 77 ? 10.030 5.787 -16.093 1.00 56.25 77 SER A C 1
ATOM 579 O O . SER A 1 77 ? 10.133 5.460 -17.273 1.00 56.25 77 SER A O 1
ATOM 581 N N . ASN A 1 78 ? 10.125 7.056 -15.674 1.00 53.81 78 ASN A N 1
ATOM 582 C CA . ASN A 1 78 ? 10.295 8.213 -16.559 1.00 53.81 78 ASN A CA 1
ATOM 583 C C . ASN A 1 78 ? 11.719 8.793 -16.571 1.00 53.81 78 ASN A C 1
ATOM 585 O O . ASN A 1 78 ? 12.002 9.693 -17.363 1.00 53.81 78 ASN A O 1
ATOM 589 N N . LEU A 1 79 ? 12.621 8.304 -15.717 1.00 49.50 79 LEU A N 1
ATOM 590 C CA . LEU A 1 79 ? 14.022 8.721 -15.723 1.00 49.50 79 LEU A CA 1
ATOM 591 C C . LEU A 1 79 ? 14.821 7.827 -16.686 1.00 49.50 79 LEU A C 1
ATOM 593 O O . LEU A 1 79 ? 14.779 6.601 -16.548 1.00 49.50 79 LEU A O 1
ATOM 597 N N . PRO A 1 80 ? 15.556 8.394 -17.663 1.00 46.97 80 PRO A N 1
ATOM 598 C CA . PRO A 1 80 ? 16.500 7.608 -18.445 1.00 46.97 80 PRO A CA 1
ATOM 599 C C . PRO A 1 80 ? 17.531 6.991 -17.495 1.00 46.97 80 PRO A C 1
ATOM 601 O O . PRO A 1 80 ? 18.018 7.670 -16.590 1.00 46.97 80 PRO A O 1
ATOM 604 N N . LEU A 1 81 ? 17.856 5.709 -17.701 1.00 53.62 81 LEU A N 1
ATOM 605 C CA . LEU A 1 81 ? 18.933 5.019 -16.990 1.00 53.62 81 LEU A CA 1
ATOM 606 C C . LEU A 1 81 ? 20.212 5.853 -17.138 1.00 53.62 81 LEU A C 1
ATOM 608 O O . LEU A 1 81 ? 20.825 5.879 -18.205 1.00 53.62 81 LEU A O 1
ATOM 612 N N . ALA A 1 82 ? 20.582 6.593 -16.093 1.00 54.28 82 ALA A N 1
ATOM 613 C CA . ALA A 1 82 ? 21.792 7.395 -16.122 1.00 54.28 82 ALA A CA 1
ATOM 614 C C . ALA A 1 82 ? 22.998 6.453 -16.296 1.00 54.28 82 ALA A C 1
ATOM 616 O O . ALA A 1 82 ? 23.070 5.426 -15.611 1.00 54.28 82 ALA A O 1
ATOM 617 N N . PRO A 1 83 ? 23.951 6.766 -17.193 1.00 45.44 83 PRO A N 1
ATOM 618 C CA . PRO A 1 83 ? 25.166 5.977 -17.320 1.00 45.44 83 PRO A CA 1
ATOM 619 C C . PRO A 1 83 ? 25.919 6.007 -15.985 1.00 45.44 83 PRO A C 1
ATOM 621 O O . PRO A 1 83 ? 26.084 7.065 -15.377 1.00 45.44 83 PRO A O 1
ATOM 624 N N . GLY A 1 84 ? 26.316 4.818 -15.523 1.00 47.75 84 GLY A N 1
ATOM 625 C CA . GLY A 1 84 ? 26.805 4.555 -14.172 1.00 47.75 84 GLY A CA 1
ATOM 626 C C . GLY A 1 84 ? 27.817 5.575 -13.653 1.00 47.75 84 GLY A C 1
ATOM 627 O O . GLY A 1 84 ? 28.810 5.901 -14.304 1.00 47.75 84 GLY A O 1
ATOM 628 N N . THR A 1 85 ? 27.576 6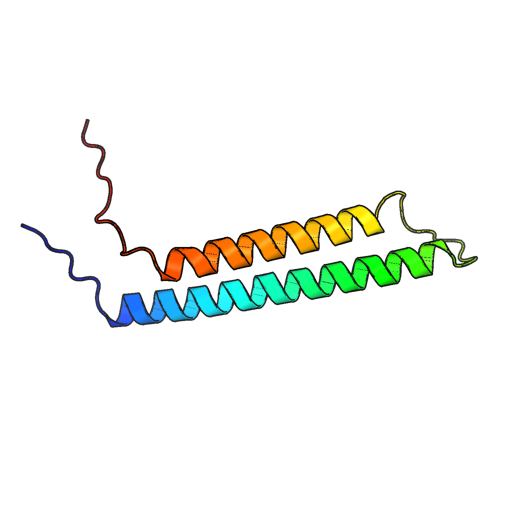.054 -12.436 1.00 41.81 85 THR A N 1
ATOM 629 C CA . THR A 1 85 ? 28.494 6.923 -11.704 1.00 41.81 85 THR A CA 1
ATOM 630 C C . THR A 1 85 ? 29.698 6.101 -11.235 1.00 41.81 85 THR A C 1
ATOM 632 O O . THR A 1 85 ? 29.723 5.580 -10.123 1.00 41.81 85 THR A O 1
ATOM 635 N N . HIS A 1 86 ? 30.718 5.961 -12.082 1.00 47.50 86 HIS A N 1
ATOM 636 C CA . HIS A 1 86 ? 32.044 5.567 -11.615 1.00 47.50 86 HIS A CA 1
ATOM 637 C C . HIS A 1 86 ? 32.673 6.759 -10.888 1.00 47.50 86 HIS A C 1
ATOM 639 O O . HIS A 1 86 ? 33.164 7.696 -11.513 1.00 47.50 86 HIS A O 1
ATOM 645 N N . ARG A 1 87 ? 32.676 6.711 -9.552 1.00 47.75 87 ARG A N 1
ATOM 646 C CA . ARG A 1 87 ? 33.663 7.444 -8.757 1.00 47.75 87 ARG A CA 1
ATOM 647 C C . ARG A 1 87 ? 35.007 6.740 -8.986 1.00 47.75 87 ARG A C 1
ATOM 649 O O . ARG A 1 87 ? 35.211 5.647 -8.470 1.00 47.75 87 ARG A O 1
ATOM 656 N N . GLN A 1 88 ? 35.860 7.317 -9.831 1.00 41.09 88 GLN A N 1
ATOM 657 C CA . GLN A 1 88 ? 37.291 7.018 -9.821 1.00 41.09 88 GLN A CA 1
ATOM 658 C C . GLN A 1 88 ? 37.930 7.944 -8.785 1.00 41.09 88 GLN A C 1
ATOM 660 O O . GLN A 1 88 ? 37.762 9.162 -8.871 1.00 41.09 88 GLN A O 1
ATOM 665 N N . GLU A 1 89 ? 38.560 7.345 -7.778 1.00 41.09 89 GLU A N 1
ATOM 666 C CA . GLU A 1 89 ? 39.632 7.981 -7.005 1.00 41.09 89 GLU A CA 1
ATOM 667 C C . GLU A 1 89 ? 40.936 7.925 -7.807 1.00 41.09 89 GLU A C 1
ATOM 669 O O . GLU A 1 89 ? 41.115 6.934 -8.559 1.00 41.09 89 GLU A O 1
#

Secondary structure (DSSP, 8-state):
-------HHHHHHHHHHHHHHHHHHHHHHHHHHHHHHHHHHHHTS--SSPPPTTHHHHHHHHHHHHHHHHHHHHHTTSS----------